Protein AF-A0A7V7RAD6-F1 (afdb_monomer_lite)

Structure (mmCIF, N/CA/C/O backbone):
data_AF-A0A7V7RAD6-F1
#
_entry.id   AF-A0A7V7RAD6-F1
#
loop_
_atom_site.group_PDB
_atom_site.id
_atom_site.type_symbol
_atom_site.label_atom_id
_atom_site.label_alt_id
_atom_site.label_comp_id
_atom_site.label_asym_id
_atom_site.label_entity_id
_atom_site.label_seq_id
_atom_site.pdbx_PDB_ins_code
_atom_site.Cartn_x
_atom_site.Cartn_y
_atom_site.Cartn_z
_atom_site.occupancy
_atom_site.B_iso_or_equiv
_atom_site.auth_seq_id
_atom_site.auth_comp_id
_atom_site.auth_asym_id
_atom_site.auth_atom_id
_atom_site.pdbx_PDB_model_num
ATOM 1 N N . MET A 1 1 ? -20.655 -15.115 1.354 1.00 43.12 1 MET A N 1
ATOM 2 C CA . MET A 1 1 ? -19.233 -14.812 1.062 1.00 43.12 1 MET A CA 1
ATOM 3 C C . MET A 1 1 ? -19.053 -14.783 -0.446 1.00 43.12 1 MET A C 1
ATOM 5 O O . MET A 1 1 ? -19.313 -15.787 -1.087 1.00 43.12 1 MET A O 1
ATOM 9 N N . THR A 1 2 ? -18.707 -13.633 -1.021 1.00 46.28 2 THR A N 1
ATOM 10 C CA . THR A 1 2 ? -18.610 -13.429 -2.476 1.00 46.28 2 THR A CA 1
ATOM 11 C C . THR A 1 2 ? -17.333 -14.045 -3.052 1.00 46.28 2 THR A C 1
ATOM 13 O O . THR A 1 2 ? -16.262 -13.934 -2.460 1.00 46.28 2 THR A O 1
ATOM 16 N N . GLU A 1 3 ? -17.442 -14.662 -4.226 1.00 42.81 3 GLU A N 1
ATOM 17 C CA . GLU A 1 3 ? -16.394 -15.418 -4.934 1.00 42.81 3 GLU A CA 1
ATOM 18 C C . GLU A 1 3 ? -15.071 -14.646 -5.105 1.00 42.81 3 GLU A C 1
ATOM 20 O O . GLU A 1 3 ? -13.987 -15.197 -4.923 1.00 42.81 3 GLU A O 1
ATOM 25 N N . LYS A 1 4 ? -15.159 -13.322 -5.296 1.00 43.28 4 LYS A N 1
ATOM 26 C CA . LYS A 1 4 ? -14.008 -12.402 -5.344 1.00 43.28 4 LYS A CA 1
ATOM 27 C C . LYS A 1 4 ? -13.150 -12.432 -4.074 1.00 43.28 4 LYS A C 1
ATOM 29 O O . LYS A 1 4 ? -11.933 -12.314 -4.166 1.00 43.28 4 LYS A O 1
ATOM 34 N N . LYS A 1 5 ? -13.764 -12.612 -2.896 1.00 41.34 5 LYS A N 1
ATOM 35 C CA . LYS A 1 5 ? -13.022 -12.760 -1.636 1.00 41.34 5 LYS A CA 1
ATOM 36 C C . LYS A 1 5 ? -12.274 -14.092 -1.624 1.00 41.34 5 LYS A C 1
ATOM 38 O O . LYS A 1 5 ? -11.089 -14.088 -1.334 1.00 41.34 5 LYS A O 1
ATOM 43 N N . ARG A 1 6 ? -12.907 -15.208 -2.005 1.00 41.66 6 ARG A N 1
ATOM 44 C CA . ARG A 1 6 ? -12.249 -16.532 -2.047 1.00 41.66 6 ARG A CA 1
ATOM 45 C C . ARG A 1 6 ? -11.006 -16.537 -2.935 1.00 41.66 6 ARG A C 1
ATOM 47 O O . ARG A 1 6 ? -9.971 -17.010 -2.491 1.00 41.66 6 ARG A O 1
ATOM 54 N N . ILE A 1 7 ? -11.089 -15.952 -4.128 1.00 51.97 7 ILE A N 1
ATOM 55 C CA . ILE A 1 7 ? -9.944 -15.861 -5.046 1.00 51.97 7 ILE A CA 1
ATOM 56 C C . ILE A 1 7 ? -8.830 -15.007 -4.428 1.00 51.97 7 ILE A C 1
ATOM 58 O O . ILE A 1 7 ? -7.675 -15.419 -4.441 1.00 51.97 7 ILE A O 1
ATOM 62 N N . ALA A 1 8 ? -9.168 -13.868 -3.812 1.00 49.97 8 ALA A N 1
ATOM 63 C CA . ALA A 1 8 ? -8.188 -13.050 -3.101 1.00 49.97 8 ALA A CA 1
ATOM 64 C C . ALA A 1 8 ? -7.514 -13.829 -1.957 1.00 49.97 8 ALA A C 1
ATOM 66 O O . ALA A 1 8 ? -6.291 -13.864 -1.887 1.00 49.97 8 ALA A O 1
ATOM 67 N N . TYR A 1 9 ? -8.283 -14.528 -1.116 1.00 46.22 9 TYR A N 1
ATOM 68 C CA . TYR A 1 9 ? -7.748 -15.342 -0.019 1.00 46.22 9 TYR A CA 1
ATOM 69 C C . TYR A 1 9 ? -6.857 -16.489 -0.520 1.00 46.22 9 TYR A C 1
ATOM 71 O O . TYR A 1 9 ? -5.777 -16.701 0.025 1.00 46.22 9 TYR A O 1
ATOM 79 N N . THR A 1 10 ? -7.253 -17.202 -1.577 1.00 46.19 10 THR A N 1
ATOM 80 C CA . THR A 1 10 ? -6.448 -18.293 -2.145 1.00 46.19 10 THR A CA 1
ATOM 81 C C . THR A 1 10 ? -5.162 -17.772 -2.785 1.00 46.19 10 THR A C 1
ATOM 83 O O . THR A 1 10 ? -4.105 -18.359 -2.565 1.00 46.19 10 THR A O 1
ATOM 86 N N . VAL A 1 11 ? -5.204 -16.642 -3.500 1.00 52.09 11 VAL A N 1
ATOM 87 C CA . VAL A 1 11 ? -3.999 -16.018 -4.071 1.00 52.09 11 VAL A CA 1
ATOM 88 C C . VAL A 1 11 ? -3.066 -15.514 -2.968 1.00 52.09 11 VAL A C 1
ATOM 90 O O . VAL A 1 11 ? -1.863 -15.737 -3.070 1.00 52.09 11 VAL A O 1
ATOM 93 N N . ILE A 1 12 ? -3.586 -14.915 -1.890 1.00 52.34 12 ILE A N 1
ATOM 94 C CA . ILE A 1 12 ? -2.787 -14.474 -0.732 1.00 52.34 12 ILE A CA 1
ATOM 95 C C . ILE A 1 12 ? -2.072 -15.667 -0.070 1.00 52.34 12 ILE A C 1
ATOM 97 O O . ILE A 1 12 ? -0.885 -15.572 0.243 1.00 52.34 12 ILE A O 1
ATOM 101 N N . ILE A 1 13 ? -2.757 -1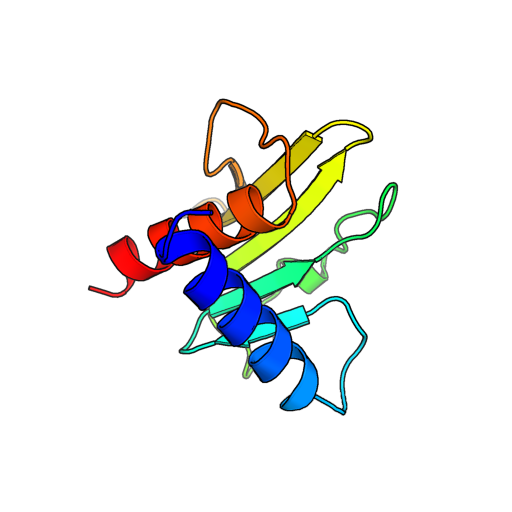6.803 0.109 1.00 49.31 13 ILE A N 1
ATOM 102 C CA . ILE A 1 13 ? -2.181 -18.000 0.746 1.00 49.31 13 ILE A CA 1
ATOM 103 C C . ILE A 1 13 ? -1.146 -18.686 -0.158 1.00 49.31 13 ILE A C 1
ATOM 105 O O . ILE A 1 13 ? -0.076 -19.061 0.322 1.00 49.31 13 ILE A O 1
AT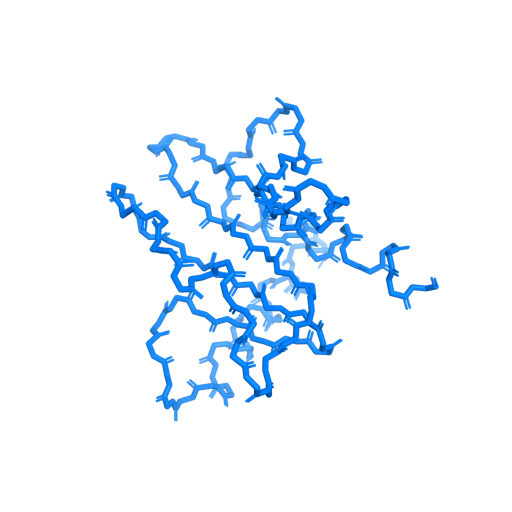OM 109 N N . TYR A 1 14 ? -1.410 -18.820 -1.461 1.00 40.84 14 TYR A N 1
ATOM 110 C CA . TYR A 1 14 ? -0.441 -19.409 -2.398 1.00 40.84 14 TYR A CA 1
ATOM 111 C C . TYR A 1 14 ? 0.807 -18.534 -2.561 1.00 40.84 14 TYR A C 1
ATOM 113 O O . TYR A 1 14 ? 1.930 -19.029 -2.568 1.00 40.84 14 TYR A O 1
ATOM 121 N N . SER A 1 15 ? 0.618 -17.219 -2.597 1.00 44.19 15 SER A N 1
ATOM 122 C CA . SER A 1 15 ? 1.693 -16.236 -2.712 1.00 44.19 15 SER A CA 1
ATOM 123 C C . SER A 1 15 ? 2.621 -16.195 -1.492 1.00 44.19 15 SER A C 1
ATOM 125 O O . SER A 1 15 ? 3.831 -16.048 -1.647 1.00 44.19 15 SER A O 1
ATOM 127 N N . LYS A 1 16 ? 2.077 -16.376 -0.278 1.00 43.59 16 LYS A N 1
ATOM 128 C CA . LYS A 1 16 ? 2.871 -16.487 0.961 1.00 43.59 16 LYS A CA 1
ATOM 129 C C . LYS A 1 16 ? 3.724 -17.763 1.021 1.00 43.59 16 LYS A C 1
ATOM 131 O O . LYS A 1 16 ? 4.736 -17.763 1.710 1.00 43.59 16 LYS A O 1
ATOM 136 N N . ASN A 1 17 ? 3.344 -18.828 0.308 1.00 39.28 17 ASN A N 1
ATOM 137 C CA . ASN A 1 17 ? 4.070 -20.105 0.320 1.00 39.28 17 ASN A CA 1
ATOM 138 C C . ASN A 1 17 ? 5.196 -20.200 -0.727 1.00 39.28 17 ASN A C 1
ATOM 140 O O . ASN A 1 17 ? 6.133 -20.963 -0.524 1.00 39.28 17 ASN A O 1
ATOM 144 N N . ILE A 1 18 ? 5.150 -19.425 -1.818 1.00 42.84 18 ILE A N 1
ATOM 145 C CA . ILE A 1 18 ? 6.168 -19.478 -2.893 1.00 42.84 18 ILE A CA 1
ATOM 146 C C . ILE A 1 18 ? 7.426 -18.644 -2.563 1.00 42.84 18 ILE A C 1
ATOM 148 O O . ILE A 1 18 ? 8.473 -18.827 -3.176 1.00 42.84 18 ILE A O 1
ATOM 152 N N . LEU A 1 19 ? 7.371 -17.769 -1.554 1.00 43.25 19 LEU A N 1
ATOM 153 C CA . LEU A 1 19 ? 8.468 -16.869 -1.171 1.00 43.25 19 LEU A CA 1
ATOM 154 C C . LEU A 1 19 ? 9.122 -17.267 0.167 1.00 43.25 19 LEU A C 1
ATOM 156 O O . LEU A 1 19 ? 9.403 -16.414 1.009 1.00 43.25 19 LEU A O 1
ATOM 160 N N . GLN A 1 20 ? 9.373 -18.565 0.379 1.00 40.75 20 GLN A N 1
ATOM 161 C CA . GLN A 1 20 ? 10.153 -19.048 1.527 1.00 40.75 20 GLN A CA 1
ATOM 162 C C . GLN A 1 20 ? 11.640 -18.703 1.350 1.00 40.75 20 GLN A C 1
ATOM 164 O O . GLN A 1 20 ? 12.447 -19.515 0.913 1.00 40.75 20 GLN A O 1
ATOM 169 N N . GLY A 1 21 ? 11.992 -17.458 1.663 1.00 37.44 21 GLY A N 1
ATOM 170 C CA . GLY A 1 21 ? 13.379 -16.990 1.680 1.00 37.44 21 GLY A CA 1
ATOM 171 C C . GLY A 1 21 ? 13.556 -15.515 2.040 1.00 37.44 21 GLY A C 1
ATOM 172 O O . GLY A 1 21 ? 14.661 -15.105 2.378 1.00 37.44 21 GLY A O 1
ATOM 173 N N . CYS A 1 22 ? 12.499 -14.701 2.011 1.00 38.72 22 CYS A N 1
ATOM 174 C CA . CYS A 1 22 ? 12.571 -13.293 2.395 1.00 38.72 22 CYS A CA 1
ATOM 175 C C . CYS A 1 22 ? 11.371 -12.933 3.273 1.00 38.72 22 CYS A C 1
ATOM 177 O O . CYS A 1 22 ? 10.237 -13.210 2.900 1.00 38.72 22 CYS A O 1
ATOM 179 N N . ASP A 1 23 ? 11.663 -12.351 4.436 1.00 44.12 23 ASP A N 1
ATOM 180 C CA . ASP A 1 23 ? 10.774 -11.811 5.471 1.00 44.12 23 ASP A CA 1
ATOM 181 C C . ASP A 1 23 ? 9.276 -11.679 5.140 1.00 44.12 23 ASP A C 1
ATOM 183 O O . ASP A 1 23 ? 8.881 -11.107 4.125 1.00 44.12 23 ASP A O 1
ATOM 187 N N . MET A 1 24 ? 8.447 -12.116 6.100 1.00 52.22 24 MET A N 1
ATOM 188 C CA . MET A 1 24 ? 6.975 -12.267 6.110 1.00 52.22 24 MET A CA 1
ATOM 189 C C . MET A 1 24 ? 6.111 -11.015 5.800 1.00 52.22 24 MET A C 1
ATOM 191 O O . MET A 1 24 ? 4.956 -10.940 6.220 1.00 52.22 24 MET A O 1
ATOM 195 N N . GLY A 1 25 ? 6.623 -10.023 5.078 1.00 66.06 25 GLY A N 1
ATOM 196 C CA . GLY A 1 25 ? 5.931 -8.783 4.734 1.00 66.06 25 GLY A CA 1
ATOM 197 C C . GLY A 1 25 ? 6.125 -8.341 3.287 1.00 66.06 25 GLY A C 1
ATOM 198 O O . GLY A 1 25 ? 5.928 -7.170 2.993 1.00 66.06 25 GLY A O 1
ATOM 199 N N . ARG A 1 26 ? 6.564 -9.207 2.366 1.00 73.62 26 ARG A N 1
ATOM 200 C CA . ARG A 1 26 ? 6.816 -8.810 0.969 1.00 73.62 26 ARG A CA 1
ATOM 201 C C . ARG A 1 26 ? 6.303 -9.859 -0.005 1.00 73.62 26 ARG A C 1
ATOM 203 O O . ARG A 1 26 ? 6.482 -11.052 0.200 1.00 73.62 26 ARG A O 1
ATOM 210 N N . LEU A 1 27 ? 5.673 -9.398 -1.074 1.00 75.00 27 LEU A N 1
ATOM 211 C CA . LEU A 1 27 ? 5.096 -10.226 -2.118 1.00 75.00 27 LEU A CA 1
ATOM 212 C C . LEU A 1 27 ? 5.405 -9.612 -3.479 1.00 75.00 27 LEU A C 1
ATOM 214 O O . LEU A 1 27 ? 4.913 -8.535 -3.790 1.00 75.00 27 LEU A O 1
ATOM 218 N N . ALA A 1 28 ? 6.197 -10.295 -4.298 1.00 73.12 28 ALA A N 1
ATOM 219 C CA . ALA A 1 28 ? 6.426 -9.901 -5.682 1.00 73.12 28 ALA A CA 1
ATOM 220 C C . ALA A 1 28 ? 5.548 -10.744 -6.620 1.00 73.12 28 ALA A C 1
ATOM 222 O O . ALA A 1 28 ? 5.644 -11.968 -6.617 1.00 73.12 28 ALA A O 1
ATOM 223 N N . ILE A 1 29 ? 4.697 -10.101 -7.423 1.00 74.19 29 ILE A N 1
ATOM 224 C CA . ILE A 1 29 ? 3.863 -10.756 -8.443 1.00 74.19 29 ILE A CA 1
ATOM 225 C C . ILE A 1 29 ? 4.001 -9.983 -9.751 1.00 74.19 29 ILE A C 1
ATOM 227 O O . ILE A 1 29 ? 3.740 -8.785 -9.780 1.00 74.19 29 ILE A O 1
ATOM 231 N N . SER A 1 30 ? 4.378 -10.676 -10.832 1.00 70.88 30 SER A N 1
ATOM 232 C CA . SER A 1 30 ? 4.293 -10.182 -12.219 1.00 70.88 30 SER A CA 1
ATOM 233 C C . SER A 1 30 ? 4.871 -8.776 -12.448 1.00 70.88 30 SER A C 1
ATOM 235 O O . SER A 1 30 ? 4.308 -7.972 -13.184 1.00 70.88 30 SER A O 1
ATOM 237 N N . GLY A 1 31 ? 5.993 -8.449 -11.807 1.00 72.69 31 GLY A N 1
ATOM 238 C CA . GLY A 1 31 ? 6.590 -7.122 -11.956 1.00 72.69 31 GLY A CA 1
ATOM 239 C C . GLY A 1 31 ? 5.967 -6.036 -11.060 1.00 72.69 31 GLY A C 1
ATOM 240 O O . GLY A 1 31 ? 6.184 -4.846 -11.294 1.00 72.69 31 GLY A O 1
ATOM 241 N N . ALA A 1 32 ? 5.250 -6.417 -10.002 1.00 80.88 32 ALA A N 1
ATOM 242 C CA . ALA A 1 32 ? 4.884 -5.541 -8.896 1.00 80.88 32 ALA A CA 1
ATOM 243 C C . ALA A 1 32 ? 5.340 -6.110 -7.552 1.00 80.88 32 ALA A C 1
ATOM 245 O O . ALA A 1 32 ? 5.219 -7.306 -7.299 1.00 80.88 32 ALA A O 1
ATOM 246 N N . LEU A 1 33 ? 5.839 -5.235 -6.683 1.00 82.94 33 LEU A N 1
ATOM 247 C CA . LEU A 1 33 ? 6.187 -5.539 -5.303 1.00 82.94 33 LEU A CA 1
ATOM 248 C C . LEU A 1 33 ? 5.125 -4.977 -4.358 1.00 82.94 33 LEU A C 1
ATOM 250 O O . LEU A 1 33 ? 4.890 -3.773 -4.330 1.00 82.94 33 LEU A O 1
ATOM 254 N N . PHE A 1 34 ? 4.538 -5.838 -3.543 1.00 83.50 34 PHE A N 1
ATOM 255 C CA . PHE A 1 34 ? 3.612 -5.506 -2.471 1.00 83.50 34 PHE A CA 1
ATOM 256 C C . PHE A 1 34 ? 4.318 -5.697 -1.129 1.00 83.50 34 PHE A C 1
ATOM 258 O O . PHE A 1 34 ? 4.787 -6.786 -0.811 1.00 83.50 34 PHE A O 1
ATOM 265 N N . ILE A 1 35 ? 4.407 -4.632 -0.347 1.00 84.69 35 ILE A N 1
ATOM 266 C CA . ILE A 1 35 ? 5.058 -4.585 0.956 1.00 84.69 35 ILE A CA 1
ATOM 267 C C . ILE A 1 35 ? 3.958 -4.465 2.007 1.00 84.69 35 ILE A C 1
ATOM 269 O O . ILE A 1 35 ? 3.241 -3.471 2.059 1.00 84.69 35 ILE A O 1
ATOM 273 N N . PHE A 1 36 ? 3.817 -5.483 2.839 1.00 83.50 36 PHE A N 1
ATOM 274 C CA . PHE A 1 36 ? 2.927 -5.519 3.986 1.00 83.50 36 PHE A CA 1
ATOM 275 C C . PHE A 1 36 ? 3.710 -5.093 5.221 1.00 83.50 36 PHE A C 1
ATOM 277 O O . PHE A 1 36 ? 4.600 -5.804 5.687 1.00 83.50 36 PHE A O 1
ATOM 284 N N . LYS A 1 37 ? 3.368 -3.921 5.747 1.00 82.81 37 LYS A N 1
ATOM 285 C CA . LYS A 1 37 ? 3.920 -3.417 7.002 1.00 82.81 37 LYS A CA 1
ATOM 286 C C . LYS A 1 37 ? 3.107 -3.919 8.182 1.00 82.81 37 LYS A C 1
ATOM 288 O O . LYS A 1 37 ? 1.914 -4.196 8.058 1.00 82.81 37 LYS A O 1
ATOM 293 N N . LYS A 1 38 ? 3.733 -3.980 9.354 1.00 80.75 38 LYS A N 1
ATOM 294 C CA . LYS A 1 38 ? 3.013 -4.150 10.622 1.00 80.75 38 LYS A CA 1
ATOM 295 C C . LYS A 1 38 ? 2.601 -2.801 11.202 1.00 80.75 38 LYS A C 1
ATOM 297 O O . LYS A 1 38 ? 3.086 -1.734 10.815 1.00 80.75 38 LYS A O 1
ATOM 302 N N . ARG A 1 39 ? 1.671 -2.847 12.157 1.00 77.56 39 ARG A N 1
ATOM 303 C CA . ARG A 1 39 ? 1.189 -1.656 12.861 1.00 77.56 39 ARG A CA 1
ATOM 304 C C . ARG A 1 39 ? 2.369 -0.971 13.554 1.00 77.56 39 ARG A C 1
ATOM 306 O O . ARG A 1 39 ? 3.030 -1.584 14.382 1.00 77.56 39 ARG A O 1
ATOM 313 N N . GLY A 1 40 ? 2.601 0.299 13.226 1.00 74.00 40 GLY A N 1
ATOM 314 C CA . GLY A 1 40 ? 3.684 1.099 13.810 1.00 74.00 40 GLY A CA 1
ATOM 315 C C . GLY A 1 40 ? 5.051 0.957 13.130 1.00 74.00 40 GLY A C 1
ATOM 316 O O . GLY A 1 40 ? 5.951 1.718 13.467 1.00 74.00 40 GLY A O 1
ATOM 317 N N . GLU A 1 41 ? 5.216 0.063 12.150 1.00 78.31 41 GLU A N 1
ATOM 318 C CA . GLU A 1 41 ? 6.457 0.004 11.365 1.00 78.31 41 GLU A CA 1
ATOM 319 C C . GLU A 1 41 ? 6.570 1.209 10.439 1.00 78.31 41 GLU A C 1
ATOM 321 O O . GLU A 1 41 ? 5.585 1.584 9.811 1.00 78.31 41 GLU A O 1
ATOM 326 N N . LYS A 1 42 ? 7.762 1.795 10.319 1.00 77.38 42 LYS A N 1
ATOM 327 C CA . LYS A 1 42 ? 8.024 2.920 9.417 1.00 77.38 42 LYS A CA 1
ATOM 328 C C . LYS A 1 42 ? 8.395 2.420 8.017 1.00 77.38 42 LYS A C 1
ATOM 330 O O . LYS A 1 42 ? 8.882 1.301 7.847 1.00 77.38 42 LYS A O 1
ATOM 335 N N . LEU A 1 43 ? 8.138 3.258 7.014 1.00 74.38 43 LEU A N 1
ATOM 336 C CA . LEU A 1 43 ? 8.704 3.091 5.678 1.00 74.38 43 LEU A CA 1
ATOM 337 C C . LEU A 1 43 ? 10.209 3.324 5.744 1.00 74.38 43 LEU A C 1
ATOM 339 O O . LEU A 1 43 ? 10.658 4.396 6.156 1.00 74.38 43 LEU A O 1
ATOM 343 N N . GLU A 1 44 ? 10.960 2.318 5.334 1.00 76.88 44 GLU A N 1
ATOM 344 C CA . GLU A 1 44 ? 12.402 2.405 5.233 1.00 76.88 44 GLU A CA 1
ATOM 345 C C . GLU A 1 44 ? 12.787 3.061 3.898 1.00 76.88 44 GLU A C 1
ATOM 347 O O . GLU A 1 44 ? 12.139 2.803 2.878 1.00 76.88 44 GLU A O 1
ATOM 352 N N . PRO A 1 45 ? 13.847 3.888 3.852 1.00 70.31 45 PRO A N 1
ATOM 353 C CA . PRO A 1 45 ? 14.249 4.586 2.628 1.00 70.31 45 PRO A CA 1
ATOM 354 C C . PRO A 1 45 ? 14.483 3.631 1.449 1.00 70.31 45 PRO A C 1
ATOM 356 O O . PRO A 1 45 ? 13.999 3.878 0.340 1.00 70.31 45 PRO A O 1
ATOM 359 N N . TRP A 1 46 ? 15.109 2.481 1.718 1.00 70.31 46 TRP A N 1
ATOM 360 C CA . TRP A 1 46 ? 15.418 1.460 0.716 1.00 70.31 46 TRP A CA 1
ATOM 361 C C . TRP A 1 46 ? 14.164 0.828 0.076 1.00 70.31 46 TRP A C 1
ATOM 363 O O . TRP A 1 46 ? 14.222 0.313 -1.039 1.00 70.31 46 TRP A O 1
ATOM 373 N N . GLU A 1 47 ? 12.984 0.922 0.703 1.00 71.75 47 GLU A N 1
ATOM 374 C CA . GLU A 1 47 ? 11.725 0.418 0.126 1.00 71.75 47 GLU A CA 1
ATOM 375 C C . GLU A 1 47 ? 11.264 1.247 -1.073 1.00 71.75 47 GLU A C 1
ATOM 377 O O . GLU A 1 47 ? 10.546 0.753 -1.949 1.00 71.75 47 GLU A O 1
ATOM 382 N N . SER A 1 48 ? 11.719 2.496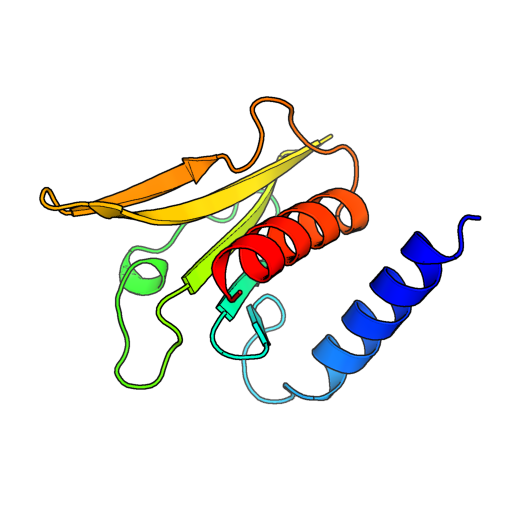 -1.147 1.00 67.44 48 SER A N 1
ATOM 383 C CA . SER A 1 48 ? 11.573 3.349 -2.324 1.00 67.44 48 SER A CA 1
ATOM 384 C C . SER A 1 48 ? 12.712 3.150 -3.335 1.00 67.44 48 SER A C 1
ATOM 386 O O . SER A 1 48 ? 12.594 3.516 -4.510 1.00 67.44 48 SER A O 1
ATOM 388 N N . GLU A 1 49 ? 13.827 2.553 -2.915 1.00 67.06 49 GLU A N 1
ATOM 389 C CA . GLU A 1 49 ? 15.014 2.390 -3.743 1.00 67.06 49 GLU A CA 1
ATOM 390 C C . GLU A 1 49 ? 14.892 1.217 -4.703 1.00 67.06 49 GLU A C 1
ATOM 392 O O . GLU A 1 49 ? 14.514 0.098 -4.359 1.00 67.06 49 GLU A O 1
ATOM 397 N N . THR A 1 50 ? 15.242 1.483 -5.952 1.00 58.69 50 THR A N 1
ATOM 398 C CA . THR A 1 50 ? 15.379 0.481 -7.000 1.00 58.69 50 THR A CA 1
ATOM 399 C C . THR A 1 50 ? 16.607 -0.367 -6.717 1.00 58.69 50 THR A C 1
ATOM 401 O O . THR A 1 50 ? 17.703 -0.017 -7.132 1.00 58.69 50 THR A O 1
ATOM 404 N N . CYS A 1 51 ? 16.444 -1.483 -6.013 1.00 55.28 51 CYS A N 1
ATOM 405 C CA . CYS A 1 51 ? 17.451 -2.535 -6.033 1.00 55.28 51 CYS A CA 1
ATOM 406 C C . CYS A 1 51 ? 17.433 -3.199 -7.414 1.00 55.28 51 CYS A C 1
ATOM 408 O O . CYS A 1 51 ? 16.363 -3.588 -7.892 1.00 55.28 51 CYS A O 1
ATOM 410 N N . ASN A 1 52 ? 18.606 -3.326 -8.038 1.00 48.81 52 ASN A N 1
ATOM 411 C CA . ASN A 1 52 ? 18.794 -4.013 -9.315 1.00 48.81 52 ASN A CA 1
ATOM 412 C C . ASN A 1 52 ? 18.186 -5.425 -9.230 1.00 48.81 52 ASN A C 1
ATOM 414 O O . ASN A 1 52 ? 18.714 -6.282 -8.529 1.00 48.81 52 ASN A O 1
ATOM 418 N N . GLY A 1 53 ? 17.038 -5.633 -9.882 1.00 54.84 53 GLY A N 1
ATOM 419 C CA . GLY A 1 53 ? 16.284 -6.894 -9.869 1.00 54.84 53 GLY A CA 1
ATOM 420 C C . GLY A 1 53 ? 14.875 -6.815 -9.271 1.00 54.84 53 GLY A C 1
ATOM 421 O O . GLY A 1 53 ? 14.096 -7.748 -9.449 1.00 54.84 53 GLY A O 1
ATOM 422 N N . TRP A 1 54 ? 14.505 -5.717 -8.602 1.00 60.16 54 TRP A N 1
ATOM 423 C CA . TRP A 1 54 ? 13.155 -5.558 -8.056 1.00 60.16 54 TRP A CA 1
ATOM 424 C C . TRP A 1 54 ? 12.222 -4.838 -9.024 1.00 60.16 54 TRP A C 1
ATOM 426 O O . TRP A 1 54 ? 12.659 -3.942 -9.748 1.00 60.16 54 TRP A O 1
ATOM 436 N N . PRO A 1 55 ? 10.920 -5.155 -8.983 1.00 66.31 55 PRO A N 1
ATOM 437 C CA . PRO A 1 55 ? 9.981 -4.541 -9.893 1.00 66.31 55 PRO A CA 1
ATOM 438 C C . PRO A 1 55 ? 9.807 -3.033 -9.699 1.00 66.31 55 PRO A C 1
ATOM 440 O O . PRO A 1 55 ? 9.883 -2.509 -8.580 1.00 66.31 55 PRO A O 1
ATOM 443 N N . ASP A 1 56 ? 9.523 -2.345 -10.807 1.00 71.81 56 ASP A N 1
ATOM 444 C CA . ASP A 1 56 ? 9.343 -0.893 -10.831 1.00 71.81 56 ASP A CA 1
ATOM 445 C C . ASP A 1 56 ? 8.062 -0.441 -10.129 1.00 71.81 56 ASP A C 1
ATOM 447 O O . ASP A 1 56 ? 8.031 0.633 -9.521 1.00 71.81 56 ASP A O 1
ATOM 451 N N . HIS A 1 57 ? 7.016 -1.268 -10.171 1.00 80.38 57 HIS A N 1
ATOM 452 C CA . HIS A 1 57 ? 5.756 -0.990 -9.500 1.00 80.38 57 HIS A CA 1
ATOM 453 C C . HIS A 1 57 ? 5.816 -1.458 -8.053 1.00 80.38 57 HIS A C 1
ATOM 455 O O . HIS A 1 57 ? 5.980 -2.646 -7.784 1.00 80.38 57 HIS A O 1
ATOM 461 N N . ARG A 1 58 ? 5.652 -0.527 -7.110 1.00 84.62 58 ARG A N 1
ATOM 462 C CA . ARG A 1 58 ? 5.674 -0.839 -5.679 1.00 84.62 58 ARG A CA 1
ATOM 463 C C . ARG A 1 58 ? 4.425 -0.355 -4.982 1.00 84.62 58 ARG A C 1
ATOM 465 O O . ARG A 1 58 ? 3.922 0.729 -5.269 1.00 84.62 58 ARG A O 1
ATOM 472 N N . TYR A 1 59 ? 3.975 -1.167 -4.046 1.00 86.94 59 TYR A N 1
ATOM 473 C CA . TYR A 1 59 ? 2.764 -0.989 -3.277 1.00 86.94 59 TYR A CA 1
ATOM 474 C C . TYR A 1 59 ? 3.077 -1.254 -1.817 1.00 86.94 59 TYR A C 1
ATOM 476 O O . TYR A 1 59 ? 3.737 -2.236 -1.501 1.00 86.94 59 TYR A O 1
ATOM 484 N N . VAL A 1 60 ? 2.601 -0.391 -0.933 1.00 88.06 60 VAL A N 1
ATOM 485 C CA . VAL A 1 60 ? 2.739 -0.541 0.513 1.00 88.06 60 VAL A CA 1
ATOM 486 C C . VAL A 1 60 ? 1.349 -0.610 1.112 1.00 88.06 60 VAL A C 1
ATOM 488 O O . VAL A 1 60 ? 0.514 0.259 0.863 1.00 88.06 60 VAL A O 1
ATOM 491 N N . LEU A 1 61 ? 1.122 -1.658 1.893 1.00 87.50 61 LEU A N 1
ATOM 492 C CA . LEU A 1 61 ? -0.080 -1.897 2.667 1.00 87.50 61 LEU A CA 1
ATOM 493 C C . LEU A 1 61 ? 0.277 -1.709 4.135 1.00 87.50 61 LEU A C 1
ATOM 495 O O . LEU A 1 61 ? 1.119 -2.431 4.672 1.00 87.50 61 LEU A O 1
ATOM 499 N N . TRP A 1 62 ? -0.352 -0.729 4.772 1.00 86.31 62 TRP A N 1
ATOM 500 C CA . TRP A 1 62 ? 0.011 -0.296 6.111 1.00 86.31 62 TRP A CA 1
ATOM 501 C C . TRP A 1 62 ? -1.206 -0.323 7.042 1.00 86.31 62 TRP A C 1
ATOM 503 O O . TRP A 1 62 ? -2.118 0.489 6.882 1.00 86.31 62 TRP A O 1
ATOM 513 N N . PRO A 1 63 ? -1.240 -1.217 8.042 1.00 84.44 63 PRO A N 1
ATOM 514 C CA . PRO A 1 63 ? -2.317 -1.252 9.020 1.00 84.44 63 PRO A CA 1
ATOM 515 C C . PRO A 1 63 ? -2.199 -0.088 10.016 1.00 84.44 63 PRO A C 1
ATOM 517 O O . PRO A 1 63 ? -1.231 0.048 10.771 1.00 84.44 63 PRO A O 1
ATOM 520 N N . ARG A 1 64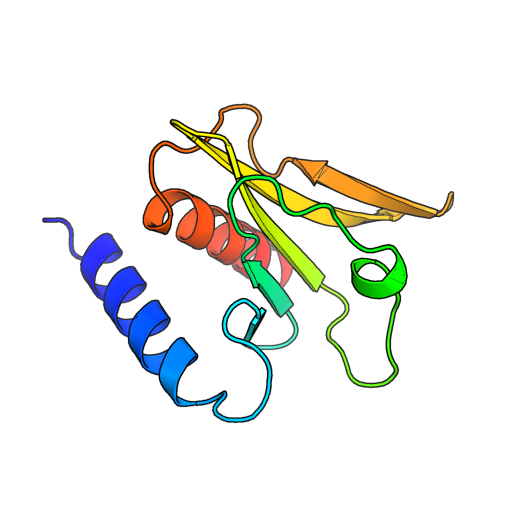 ? -3.233 0.744 10.040 1.00 80.94 64 ARG A N 1
ATOM 521 C CA . ARG A 1 64 ? -3.458 1.908 10.898 1.00 80.94 64 ARG A CA 1
ATOM 522 C C . ARG A 1 64 ? -4.607 1.609 11.860 1.00 80.94 64 ARG A C 1
ATOM 524 O O . ARG A 1 64 ? -5.712 2.101 11.695 1.00 80.94 64 ARG A O 1
ATOM 531 N N . ALA A 1 65 ? -4.310 0.802 12.878 1.00 77.50 65 ALA A N 1
ATOM 532 C CA . ALA A 1 65 ? -5.218 0.404 13.963 1.00 77.50 65 ALA A CA 1
ATOM 533 C C . ALA A 1 65 ? -6.553 -0.224 13.504 1.00 77.50 65 ALA A C 1
ATOM 535 O O . ALA A 1 65 ? -6.679 -1.440 13.564 1.00 77.50 65 ALA A O 1
ATOM 536 N N . GLU A 1 66 ? -7.508 0.584 13.052 1.00 81.06 66 GLU A N 1
ATOM 537 C CA . GLU A 1 66 ? -8.851 0.178 12.609 1.00 81.06 66 GLU A CA 1
ATOM 538 C C . GLU A 1 66 ? -9.006 0.170 11.084 1.00 81.06 66 GLU A C 1
ATOM 540 O O . GLU A 1 66 ? -10.044 -0.219 10.556 1.00 81.06 66 GLU A O 1
ATOM 545 N N . TRP A 1 67 ? -7.983 0.620 10.361 1.00 83.62 67 TRP A N 1
ATOM 546 C CA . TRP A 1 67 ? -8.022 0.715 8.913 1.00 83.62 67 TRP A CA 1
ATOM 547 C C . TRP A 1 67 ? -6.662 0.441 8.279 1.00 83.62 67 TRP A C 1
ATOM 549 O O . TRP A 1 67 ? -5.645 0.333 8.952 1.00 83.62 67 TRP A O 1
ATOM 559 N N . TRP A 1 68 ? -6.639 0.305 6.963 1.00 84.69 68 TRP A N 1
ATOM 560 C CA . TRP A 1 68 ? -5.480 -0.004 6.149 1.00 84.69 68 TRP A CA 1
ATOM 561 C C . TRP A 1 68 ? -5.249 1.133 5.164 1.00 84.69 68 TRP A C 1
ATOM 563 O O . TRP A 1 68 ? -6.130 1.483 4.376 1.00 84.69 68 TRP A O 1
ATOM 573 N N . ASP A 1 69 ? -4.052 1.705 5.226 1.00 84.88 69 ASP A N 1
ATOM 574 C CA . ASP A 1 69 ? -3.554 2.659 4.248 1.00 84.88 69 ASP A CA 1
ATOM 575 C C . ASP A 1 69 ? -2.882 1.889 3.115 1.00 84.88 69 ASP A C 1
ATOM 577 O O . ASP A 1 69 ? -2.068 0.994 3.362 1.00 84.88 69 ASP A O 1
ATOM 581 N N . VAL A 1 70 ? -3.203 2.234 1.874 1.00 87.81 70 VAL A N 1
ATOM 582 C CA . VAL A 1 70 ? -2.580 1.606 0.710 1.00 87.81 70 VAL A CA 1
ATOM 583 C C . VAL A 1 70 ? -2.004 2.685 -0.170 1.00 87.81 70 VAL A C 1
ATOM 585 O O . VAL A 1 70 ? -2.729 3.514 -0.724 1.00 87.81 70 VAL A O 1
ATOM 588 N N . ARG A 1 71 ? -0.687 2.639 -0.331 1.00 89.19 71 ARG A N 1
ATOM 589 C CA . ARG A 1 71 ? 0.052 3.595 -1.146 1.00 89.19 71 ARG A CA 1
ATOM 590 C C . ARG A 1 71 ? 0.785 2.887 -2.258 1.00 89.19 71 ARG A C 1
ATOM 592 O O . ARG A 1 71 ? 1.230 1.754 -2.100 1.00 89.19 71 ARG A O 1
ATOM 599 N N . TYR A 1 72 ? 0.936 3.570 -3.377 1.00 88.50 72 TYR A N 1
ATOM 600 C CA . TYR A 1 72 ? 1.784 3.122 -4.463 1.00 88.50 72 TYR A CA 1
ATOM 601 C C . TYR A 1 72 ? 2.928 4.105 -4.660 1.00 88.50 72 TYR A C 1
ATOM 603 O O . TYR A 1 72 ? 2.775 5.313 -4.481 1.00 88.50 72 TYR A O 1
ATOM 611 N N . LEU A 1 73 ? 4.081 3.576 -5.045 1.00 86.88 73 LEU A N 1
ATOM 612 C CA . LEU A 1 73 ? 5.233 4.389 -5.384 1.00 86.88 73 LEU A CA 1
ATOM 613 C C . LEU A 1 73 ? 5.044 4.940 -6.796 1.00 86.88 73 LEU A C 1
ATOM 615 O O . LEU A 1 73 ? 5.068 4.187 -7.776 1.00 86.88 73 LEU A O 1
ATOM 619 N N . LYS A 1 74 ? 4.853 6.252 -6.912 1.00 83.31 74 LYS A N 1
ATOM 620 C CA . LYS A 1 74 ? 4.913 6.961 -8.187 1.00 83.31 74 LYS A CA 1
ATOM 621 C C . LYS A 1 74 ? 6.311 7.533 -8.355 1.00 83.31 74 LYS A C 1
ATOM 623 O O . LYS A 1 74 ? 6.809 8.235 -7.480 1.00 83.31 74 LYS A O 1
ATOM 628 N N . ARG A 1 75 ? 6.931 7.260 -9.501 1.00 73.88 75 ARG A N 1
ATOM 629 C CA . ARG A 1 75 ? 8.094 8.027 -9.950 1.00 73.88 75 ARG A CA 1
ATOM 630 C C . ARG A 1 75 ? 7.586 9.271 -10.665 1.00 73.88 75 ARG A C 1
ATOM 632 O O . ARG A 1 75 ? 6.804 9.158 -11.609 1.00 73.88 75 ARG A O 1
ATOM 639 N N . THR A 1 76 ? 7.983 10.432 -10.177 1.00 72.88 76 THR A N 1
ATOM 640 C CA . THR A 1 76 ? 7.782 11.732 -10.819 1.00 72.88 76 THR A CA 1
ATOM 641 C C . THR A 1 76 ? 9.138 12.245 -11.306 1.00 72.88 76 THR A C 1
ATOM 643 O O . THR A 1 76 ? 10.175 11.656 -11.000 1.00 72.88 76 THR A O 1
ATOM 646 N N . GLN A 1 77 ? 9.155 13.324 -12.092 1.00 69.50 77 GLN A N 1
ATOM 647 C CA . GLN A 1 77 ? 10.417 13.961 -12.495 1.00 69.50 77 GLN A CA 1
ATOM 648 C C . GLN A 1 77 ? 11.205 14.521 -11.299 1.00 69.50 77 GLN A C 1
ATOM 650 O O . GLN A 1 77 ? 12.426 14.583 -11.358 1.00 69.50 77 GLN A O 1
ATOM 655 N N . GLU A 1 78 ? 10.515 14.884 -10.217 1.00 70.88 78 GLU A N 1
ATOM 656 C CA . GLU A 1 78 ? 11.107 15.479 -9.011 1.00 70.88 78 GLU A CA 1
ATOM 657 C C . GLU A 1 78 ? 11.568 14.431 -7.988 1.00 70.88 78 GLU A C 1
ATOM 659 O O . GLU A 1 78 ? 12.311 14.752 -7.063 1.00 70.88 78 GLU A O 1
ATOM 664 N N . GLY A 1 79 ? 11.162 13.166 -8.144 1.00 75.62 79 GLY A N 1
ATOM 665 C CA . GLY A 1 79 ? 11.596 12.094 -7.260 1.00 75.62 79 GLY A CA 1
ATOM 666 C C . GLY A 1 79 ? 10.627 10.922 -7.174 1.00 75.62 79 GLY A C 1
ATOM 667 O O . GLY A 1 79 ? 9.985 10.510 -8.142 1.00 75.62 79 GLY A O 1
ATOM 668 N N . LYS A 1 80 ? 10.572 10.319 -5.988 1.00 78.31 80 LYS A N 1
ATOM 669 C CA . LYS A 1 80 ? 9.731 9.160 -5.696 1.00 78.31 80 LYS A CA 1
ATOM 670 C C . LYS A 1 80 ? 8.759 9.535 -4.596 1.00 78.31 80 LYS A C 1
ATOM 672 O O . LYS A 1 80 ? 9.183 9.886 -3.500 1.00 78.31 80 LYS A O 1
ATOM 677 N N . GLU A 1 81 ? 7.471 9.412 -4.879 1.00 82.62 81 GLU A N 1
ATOM 678 C CA . GLU A 1 81 ? 6.426 9.766 -3.928 1.00 82.62 81 GLU A CA 1
ATOM 679 C C . GLU A 1 81 ? 5.481 8.590 -3.689 1.00 82.62 81 GLU A C 1
ATOM 681 O O . GLU A 1 81 ? 5.092 7.872 -4.614 1.00 82.62 81 GLU A O 1
ATOM 686 N N . TRP A 1 82 ? 5.118 8.387 -2.424 1.00 85.19 82 TRP A N 1
ATOM 687 C CA . TRP A 1 82 ? 4.125 7.400 -2.021 1.00 85.19 82 TRP A CA 1
ATOM 688 C C . TRP A 1 82 ? 2.737 8.026 -2.053 1.00 85.19 82 TRP A C 1
ATOM 690 O O . TRP A 1 82 ? 2.333 8.699 -1.103 1.00 85.19 82 TRP A O 1
ATOM 700 N N . LEU A 1 83 ? 1.996 7.757 -3.123 1.00 85.25 83 LEU A N 1
ATOM 701 C CA . LEU A 1 83 ? 0.651 8.282 -3.310 1.00 85.25 83 LEU A CA 1
ATOM 702 C C . LEU A 1 83 ? -0.402 7.291 -2.812 1.00 85.25 83 LEU A C 1
ATOM 704 O O . LEU A 1 83 ? -0.290 6.094 -3.096 1.00 85.25 83 LEU A O 1
ATOM 708 N N . PRO A 1 84 ? -1.442 7.755 -2.101 1.00 86.75 84 PRO A N 1
ATOM 709 C CA . PRO A 1 84 ? -2.560 6.903 -1.727 1.00 86.75 84 PRO A CA 1
ATOM 710 C C . PRO A 1 84 ? -3.279 6.391 -2.982 1.00 86.75 84 PRO A C 1
ATOM 712 O O . PRO A 1 84 ? -3.491 7.129 -3.943 1.00 86.75 84 PRO A O 1
ATOM 715 N N . ILE A 1 85 ? -3.648 5.109 -2.983 1.00 83.19 85 ILE A N 1
ATOM 716 C CA . ILE A 1 85 ? -4.450 4.512 -4.068 1.00 83.19 85 ILE A CA 1
ATOM 717 C C . ILE A 1 85 ? -5.929 4.874 -3.914 1.00 83.19 85 ILE A C 1
ATOM 719 O O . ILE A 1 85 ? -6.664 4.917 -4.900 1.00 83.19 85 ILE A O 1
ATOM 723 N N . ALA A 1 86 ? -6.369 5.119 -2.681 1.00 76.75 86 ALA A N 1
ATOM 724 C CA . ALA A 1 86 ? -7.733 5.499 -2.364 1.00 76.75 86 ALA A CA 1
ATOM 725 C C . ALA A 1 86 ? -7.741 6.655 -1.364 1.00 76.75 86 ALA A C 1
ATOM 727 O O . ALA A 1 86 ? -6.952 6.673 -0.423 1.00 76.75 86 ALA A O 1
ATOM 728 N N . GLU A 1 87 ? -8.670 7.593 -1.551 1.00 72.19 87 GLU A N 1
ATOM 729 C CA . GLU A 1 87 ? -8.931 8.674 -0.590 1.00 72.19 87 GLU A CA 1
ATOM 730 C C . GLU A 1 87 ? -9.559 8.147 0.705 1.00 72.19 87 GLU A C 1
ATOM 732 O O . GLU A 1 87 ? -9.442 8.766 1.760 1.00 72.19 87 GLU A O 1
ATOM 737 N N . LYS A 1 88 ? -10.233 6.991 0.629 1.00 75.75 88 LYS A N 1
ATOM 738 C CA . LYS A 1 88 ? -10.858 6.343 1.779 1.00 75.75 88 LYS A CA 1
ATOM 739 C C . LYS A 1 88 ? -9.970 5.217 2.305 1.00 75.75 88 LYS A C 1
ATOM 741 O O . LYS A 1 88 ? -9.547 4.371 1.513 1.00 75.75 88 LYS A O 1
ATOM 746 N N . PRO A 1 89 ? -9.737 5.165 3.623 1.00 77.31 89 PRO A N 1
ATOM 747 C CA . PRO A 1 89 ? -8.986 4.083 4.233 1.00 77.31 89 PRO A CA 1
ATOM 748 C C . PRO A 1 89 ? -9.781 2.765 4.167 1.00 77.31 89 PRO A C 1
ATOM 750 O O . PRO A 1 89 ? -11.014 2.764 4.200 1.00 77.31 89 PRO A O 1
ATOM 753 N N . PHE A 1 90 ? -9.088 1.631 4.036 1.00 80.06 90 PHE A N 1
ATOM 754 C CA . PHE A 1 90 ? -9.728 0.318 3.886 1.00 80.06 90 PHE A CA 1
ATOM 755 C C . PHE A 1 90 ? -9.975 -0.337 5.249 1.00 80.06 90 PHE A C 1
ATOM 757 O O . PHE A 1 90 ? -9.113 -0.281 6.110 1.00 80.06 90 PHE A O 1
ATOM 764 N N . ALA A 1 91 ? -11.110 -1.007 5.454 1.00 79.19 91 ALA A N 1
ATOM 765 C CA . ALA A 1 91 ? -11.396 -1.666 6.736 1.00 79.19 91 ALA A CA 1
ATOM 766 C C . ALA A 1 91 ? -10.574 -2.954 6.960 1.00 79.19 91 ALA A C 1
ATOM 768 O O . ALA A 1 91 ? -10.206 -3.269 8.086 1.00 79.19 91 ALA A O 1
ATOM 769 N N . ASP A 1 92 ? -10.238 -3.676 5.883 1.00 80.25 92 ASP A N 1
ATOM 770 C CA . ASP A 1 92 ? -9.648 -5.019 5.953 1.00 80.25 92 ASP A CA 1
ATOM 771 C C . ASP A 1 92 ? -8.384 -5.159 5.089 1.00 80.25 92 ASP A C 1
ATOM 773 O O . ASP A 1 92 ? -8.306 -4.595 3.992 1.00 80.25 92 ASP A O 1
ATOM 777 N N . GLU A 1 93 ? -7.462 -6.041 5.503 1.00 79.88 93 GLU A N 1
ATOM 778 C CA . GLU A 1 93 ? -6.265 -6.432 4.731 1.00 79.88 93 GLU A CA 1
ATOM 779 C C . GLU A 1 93 ? -6.637 -6.912 3.322 1.00 79.88 93 GLU A C 1
ATOM 781 O O . GLU A 1 93 ? -6.022 -6.530 2.328 1.00 79.88 93 GLU A O 1
ATOM 786 N N . SER A 1 94 ? -7.693 -7.724 3.220 1.00 80.00 94 SER A N 1
ATOM 787 C CA . SER A 1 94 ? -8.156 -8.259 1.937 1.00 80.00 94 SER A CA 1
ATOM 788 C C . SER A 1 94 ? -8.667 -7.165 1.000 1.00 80.00 94 SER A C 1
ATOM 790 O O . SER A 1 94 ? -8.450 -7.247 -0.207 1.00 80.00 94 SER A O 1
ATOM 792 N N . ALA A 1 95 ? -9.336 -6.139 1.535 1.00 81.56 95 ALA A N 1
ATOM 793 C CA . ALA A 1 95 ? -9.823 -5.015 0.740 1.00 81.56 95 ALA A CA 1
ATOM 794 C C . ALA A 1 95 ? -8.657 -4.139 0.263 1.00 81.56 95 ALA A C 1
ATOM 796 O O . ALA A 1 95 ? -8.601 -3.777 -0.913 1.00 81.56 95 ALA A O 1
ATOM 797 N N . ALA A 1 96 ? -7.698 -3.881 1.154 1.00 85.00 96 ALA A N 1
ATOM 798 C CA . ALA A 1 96 ? -6.467 -3.159 0.862 1.00 85.00 96 ALA A CA 1
ATOM 799 C C . ALA A 1 96 ? -5.636 -3.849 -0.237 1.00 85.00 96 ALA A C 1
ATOM 801 O O . ALA A 1 96 ? -5.248 -3.220 -1.225 1.00 85.00 96 ALA A O 1
ATOM 802 N N . TRP A 1 97 ? -5.424 -5.162 -0.114 1.00 83.44 97 TRP A N 1
ATOM 803 C CA . TRP A 1 97 ? -4.699 -5.948 -1.110 1.00 83.44 97 TRP A CA 1
ATOM 804 C C . TRP A 1 97 ? -5.423 -6.006 -2.450 1.00 83.44 97 TRP A C 1
ATOM 806 O O . TRP A 1 97 ? -4.808 -5.764 -3.488 1.00 83.44 97 TRP A O 1
ATOM 816 N N . LEU A 1 98 ? -6.736 -6.249 -2.443 1.00 83.38 98 LEU A N 1
ATOM 817 C CA . LEU A 1 98 ? -7.519 -6.293 -3.675 1.00 83.38 98 LEU A CA 1
ATOM 818 C C . LEU A 1 98 ? -7.485 -4.948 -4.413 1.00 83.38 98 LEU A C 1
ATOM 820 O O . LEU A 1 98 ? -7.418 -4.931 -5.642 1.00 83.38 98 LEU A O 1
ATOM 824 N N . ALA A 1 99 ? -7.501 -3.828 -3.686 1.00 85.12 99 ALA A N 1
ATOM 825 C CA . ALA A 1 99 ? -7.378 -2.497 -4.268 1.00 85.12 99 ALA A CA 1
ATOM 826 C C . ALA A 1 99 ? -5.991 -2.260 -4.881 1.00 85.12 99 ALA A C 1
ATOM 828 O O . ALA A 1 99 ? -5.909 -1.809 -6.024 1.00 85.12 99 ALA A O 1
ATOM 829 N N . ALA A 1 100 ? -4.915 -2.624 -4.172 1.00 86.31 100 ALA A N 1
ATOM 830 C CA . ALA A 1 100 ? -3.549 -2.537 -4.690 1.00 86.31 100 ALA A CA 1
ATOM 831 C C . ALA A 1 100 ? -3.373 -3.376 -5.964 1.00 86.31 100 ALA A C 1
ATOM 83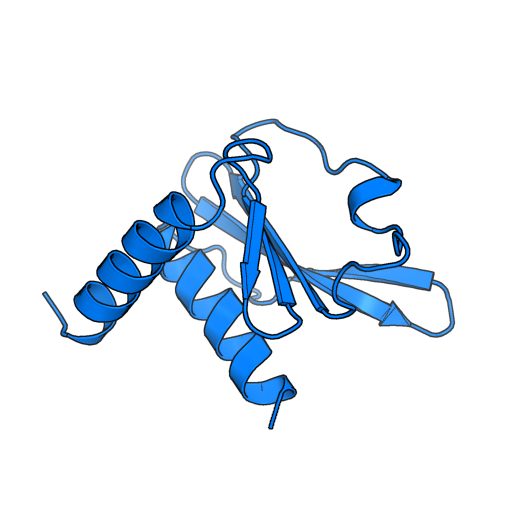3 O O . ALA A 1 100 ? -2.893 -2.881 -6.985 1.00 86.31 100 ALA A O 1
ATOM 834 N N . TYR A 1 101 ? -3.826 -4.632 -5.927 1.00 82.75 101 TYR A N 1
ATOM 835 C CA . TYR A 1 101 ? -3.771 -5.545 -7.064 1.00 82.75 101 TYR A CA 1
ATOM 836 C C . TYR A 1 101 ? -4.596 -5.028 -8.246 1.00 82.75 101 TYR A C 1
ATOM 838 O O . TYR A 1 101 ? -4.108 -4.995 -9.370 1.00 82.75 101 TYR A O 1
ATOM 846 N N . SER A 1 102 ? -5.820 -4.548 -7.999 1.00 84.25 102 SER A N 1
ATOM 847 C CA . SER A 1 102 ? -6.681 -3.982 -9.047 1.00 84.25 102 SER A CA 1
ATOM 848 C C . SER A 1 102 ? -6.077 -2.726 -9.677 1.00 84.25 102 SER A C 1
ATOM 850 O O . SER A 1 102 ? -6.213 -2.517 -10.880 1.00 84.25 10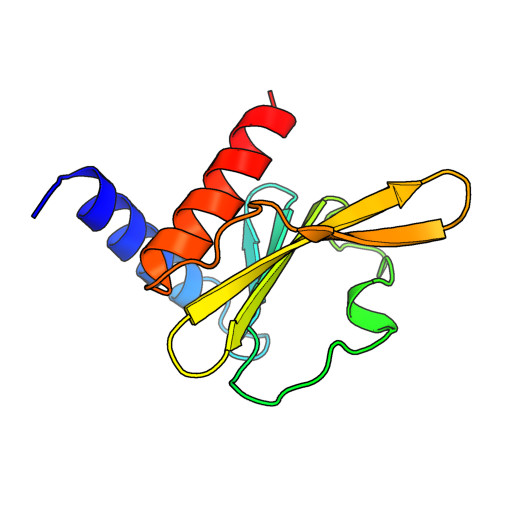2 SER A O 1
ATOM 852 N N . HIS A 1 103 ? -5.413 -1.884 -8.881 1.00 85.25 103 HIS A N 1
ATOM 853 C CA . HIS A 1 103 ? -4.713 -0.703 -9.378 1.00 85.25 103 HIS A CA 1
ATOM 854 C C . HIS A 1 103 ? -3.528 -1.088 -10.269 1.00 85.25 103 HIS A C 1
ATOM 856 O O . HIS A 1 103 ? -3.364 -0.526 -11.351 1.00 85.25 103 HIS A O 1
ATOM 862 N N . TRP A 1 104 ? -2.735 -2.078 -9.853 1.00 84.00 104 TRP A N 1
ATOM 863 C CA . TRP A 1 104 ? -1.661 -2.619 -10.680 1.00 84.00 104 TRP A CA 1
ATOM 864 C C . TRP A 1 104 ? -2.185 -3.247 -11.974 1.00 84.00 104 TRP A C 1
ATOM 866 O O . TRP A 1 104 ? -1.698 -2.889 -13.039 1.00 84.00 104 TRP A O 1
ATOM 876 N N . LEU A 1 105 ? -3.222 -4.087 -11.903 1.00 81.94 105 LEU A N 1
ATOM 877 C CA . LEU A 1 105 ? -3.818 -4.761 -13.061 1.00 81.94 105 LEU A CA 1
ATOM 878 C C . LEU A 1 105 ? -4.328 -3.773 -14.124 1.00 81.94 105 LEU A C 1
ATOM 880 O O . LEU A 1 105 ? -4.263 -4.042 -15.319 1.00 81.94 105 LEU A O 1
ATOM 884 N N . LYS A 1 106 ? -4.851 -2.617 -13.697 1.00 82.25 106 LYS A N 1
ATOM 885 C CA . LYS A 1 106 ? -5.264 -1.539 -14.609 1.00 82.25 106 LYS A CA 1
ATOM 886 C C . LYS A 1 106 ? -4.083 -0.855 -15.298 1.00 82.25 106 LYS A C 1
ATOM 888 O O . LYS A 1 106 ? -4.267 -0.306 -16.373 1.00 82.25 106 LYS A O 1
ATOM 893 N N . ARG A 1 107 ? -2.913 -0.842 -14.659 1.00 72.81 107 ARG A N 1
ATOM 894 C CA . ARG A 1 107 ? -1.688 -0.191 -15.143 1.00 72.81 107 ARG A CA 1
ATOM 895 C C . ARG A 1 107 ? -0.775 -1.107 -15.947 1.00 72.81 107 ARG A C 1
ATOM 897 O O . ARG A 1 107 ? 0.045 -0.596 -16.694 1.00 72.81 107 ARG A O 1
ATOM 904 N N . SER A 1 108 ? -0.866 -2.417 -15.738 1.00 69.19 108 SER A N 1
ATOM 905 C CA . SER A 1 108 ? -0.097 -3.417 -16.480 1.00 69.19 108 SER A CA 1
ATOM 906 C C . SER A 1 108 ? -0.737 -3.809 -17.817 1.00 69.19 108 SER A C 1
ATOM 908 O O . SER A 1 108 ? -0.173 -4.644 -18.520 1.00 69.19 108 SER A O 1
ATOM 910 N N . LYS A 1 109 ? -1.902 -3.234 -18.146 1.00 54.88 109 LYS A N 1
ATOM 911 C CA . LYS A 1 109 ? -2.589 -3.375 -19.434 1.00 54.88 109 LYS A CA 1
ATOM 912 C C . LYS A 1 109 ? -2.150 -2.330 -20.447 1.00 54.88 109 LYS A C 1
ATOM 914 O O . LYS A 1 109 ? -1.871 -1.189 -20.021 1.00 54.88 109 LYS A O 1
#

pLDDT: mean 70.4, std 15.71, range [37.44, 89.19]

Secondary structure (DSSP, 8-state):
--HHHHHHHHHHHHHHHH-TTS-TTEEEETTEEEEEPPTTPPPPHHHHS--TTS-SEEEEEEEETTEEEEEEEEEETTEEEEEES-SSPBSSHHHHHHHHHHHHHHH--

Organism: Cronobacter sakazakii (NCBI:txid28141)

Foldseek 3Di:
DDPLLVVLVVCVVVQQVVPVPDDPAWGDDPQEIEGEDEAPDDDDPCLQPDDPPHHPKYWYWYDDPQFIWIWIWDQDPVGTDTHTLDPDTHRDPSVNVVSSVVVVVVVVD

Radius of gyration: 13.68 Å; chains: 1; bounding box: 38×36×33 Å

Sequence (109 aa):
MTEKKRIAYTVIIYSKNILQGCDMGRLAISGALFIFKKRGEKLEPWESETCNGWPDHRYVLWPRAEWWDVRYLKRTQEGKEWLPIAEKPFADESAAWLAAYSHWLKRSK